Protein AF-A0A7S1YJY2-F1 (afdb_monomer_lite)

pLDDT: mean 88.63, std 8.86, range [55.94, 96.62]

Secondary structure (DSSP, 8-state):
-EEEEEEE-HHHHTSHHHHHHHHHHHTSTTEEEEEEEHHHHHHH-PPP-SEEEE---TT--THHHHHHHHH-TTPEE-S-HHHHSGGGTBHHHHHHHHTTTS---------EEEE-SSEEEETTS-EEESSEEE--SBTT----EEEPPPPPPPP-

Radius of gyration: 22.13 Å; chains: 1; bounding box: 52×29×72 Å

Organism: NCBI:txid1486929

InterPro domains:
  IPR037446 Histidine acid phosphatase, VIP1 family [PTHR12750] (2-149)

Structure (mmCIF, N/CA/C/O backbone):
data_AF-A0A7S1YJY2-F1
#
_entry.id   AF-A0A7S1YJY2-F1
#
loop_
_atom_site.group_PDB
_atom_site.id
_atom_site.type_symbol
_atom_site.label_atom_id
_atom_site.label_alt_id
_atom_site.label_comp_id
_atom_site.label_asym_id
_atom_site.label_entity_id
_atom_site.label_seq_id
_atom_site.pdbx_PDB_ins_code
_atom_site.Cartn_x
_atom_site.Cartn_y
_atom_site.Cartn_z
_atom_site.occupancy
_atom_site.B_iso_or_equiv
_atom_site.auth_seq_id
_atom_site.auth_comp_id
_atom_site.auth_asym_id
_atom_site.auth_atom_id
_atom_site.pdbx_PDB_model_num
ATOM 1 N N . PRO A 1 1 ? 21.472 -8.087 -21.439 1.00 83.62 1 PRO A N 1
ATOM 2 C CA . PRO A 1 1 ? 21.254 -7.778 -20.006 1.00 83.62 1 PRO A CA 1
ATOM 3 C C . PRO A 1 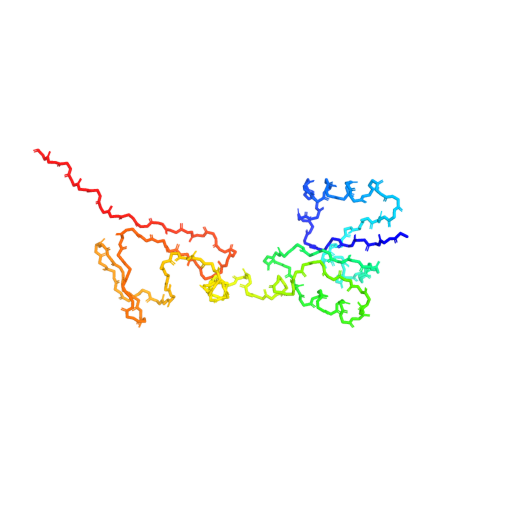1 ? 19.746 -7.709 -19.765 1.00 83.62 1 PRO A C 1
ATOM 5 O O . PRO A 1 1 ? 19.069 -7.106 -20.590 1.00 83.62 1 PRO A O 1
ATOM 8 N N . PHE A 1 2 ? 19.241 -8.337 -18.704 1.00 92.88 2 PHE A N 1
ATOM 9 C CA . PHE A 1 2 ? 17.848 -8.213 -18.285 1.00 92.88 2 PHE A CA 1
ATOM 10 C C . PHE A 1 2 ? 17.591 -6.800 -17.773 1.00 92.88 2 PHE A C 1
ATOM 12 O O . PHE A 1 2 ? 18.344 -6.281 -16.947 1.00 92.88 2 PHE A O 1
ATOM 19 N N . ILE A 1 3 ? 16.533 -6.173 -18.261 1.00 95.25 3 ILE A N 1
ATOM 20 C CA . ILE A 1 3 ? 16.135 -4.829 -17.874 1.00 95.25 3 ILE A CA 1
ATOM 21 C C . ILE A 1 3 ? 15.094 -4.942 -16.763 1.00 95.25 3 ILE A C 1
ATOM 23 O O . ILE A 1 3 ? 13.999 -5.465 -16.969 1.00 95.25 3 ILE A O 1
ATOM 27 N N . VAL A 1 4 ? 15.437 -4.432 -15.582 1.00 95.50 4 VAL A N 1
ATOM 28 C CA . VAL A 1 4 ? 14.542 -4.373 -14.423 1.00 95.50 4 VAL A CA 1
ATOM 29 C C . VAL A 1 4 ? 14.000 -2.953 -14.303 1.00 95.50 4 VAL A C 1
ATOM 31 O O . VAL A 1 4 ? 14.734 -2.023 -13.967 1.00 95.50 4 VAL A O 1
ATOM 34 N N . GLY A 1 5 ? 12.712 -2.779 -14.579 1.00 94.75 5 GLY A N 1
ATOM 35 C CA . GLY A 1 5 ? 11.996 -1.525 -14.384 1.00 94.75 5 GLY A CA 1
ATOM 36 C C . GLY A 1 5 ? 11.457 -1.399 -12.967 1.00 94.75 5 GLY A C 1
ATOM 37 O O . GLY A 1 5 ? 10.717 -2.262 -12.508 1.00 94.75 5 GLY A O 1
ATOM 38 N N . ILE A 1 6 ? 11.776 -0.300 -12.287 1.00 94.62 6 ILE A N 1
ATOM 39 C CA . ILE A 1 6 ? 11.138 0.079 -11.024 1.00 94.62 6 ILE A CA 1
ATOM 40 C C . ILE A 1 6 ? 10.125 1.179 -11.319 1.00 94.62 6 ILE A C 1
ATOM 42 O O . ILE A 1 6 ? 10.506 2.306 -11.635 1.00 94.62 6 ILE A O 1
ATOM 46 N N . PHE A 1 7 ? 8.841 0.854 -11.217 1.00 93.25 7 PHE A N 1
ATOM 47 C CA . PHE A 1 7 ? 7.729 1.748 -11.506 1.00 93.25 7 PHE A CA 1
ATOM 48 C C . PHE A 1 7 ? 7.132 2.364 -10.245 1.00 93.25 7 PHE A C 1
ATOM 50 O O . PHE A 1 7 ? 6.840 1.675 -9.265 1.00 93.25 7 PHE A O 1
ATOM 57 N N . GLY A 1 8 ? 6.891 3.672 -10.278 1.00 92.56 8 GLY A N 1
ATOM 58 C CA . GLY A 1 8 ? 6.209 4.362 -9.192 1.00 92.56 8 GLY A CA 1
ATOM 59 C C . GLY A 1 8 ? 6.207 5.876 -9.337 1.00 92.56 8 GLY A C 1
ATOM 60 O O . GLY A 1 8 ? 6.581 6.444 -10.362 1.00 92.56 8 GLY A O 1
ATOM 61 N N . VAL A 1 9 ? 5.776 6.550 -8.273 1.00 92.25 9 VAL A N 1
ATOM 62 C CA . VAL A 1 9 ? 5.826 8.015 -8.194 1.00 92.25 9 VAL A CA 1
ATOM 63 C C . VAL A 1 9 ? 7.257 8.495 -7.952 1.00 92.25 9 VAL A C 1
ATOM 65 O O . VAL A 1 9 ? 8.009 7.847 -7.219 1.00 92.25 9 VAL A O 1
ATOM 68 N N . LYS A 1 10 ? 7.605 9.669 -8.492 1.00 92.94 10 LYS A N 1
ATOM 69 C CA . LYS A 1 10 ? 8.943 10.278 -8.407 1.00 92.94 10 LYS A CA 1
ATO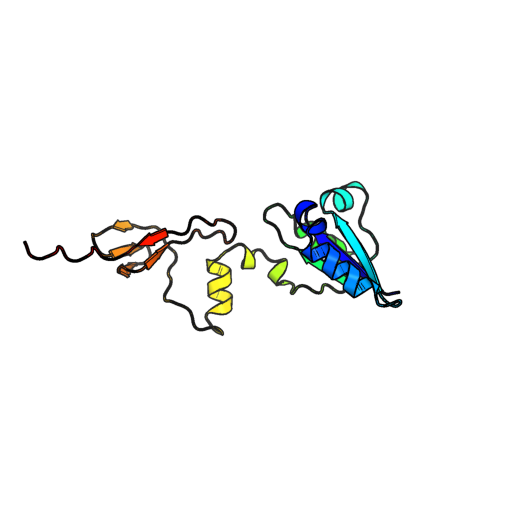M 70 C C . LYS A 1 10 ? 9.576 10.193 -7.017 1.00 92.94 10 LYS A C 1
ATOM 72 O O . LYS A 1 10 ? 10.654 9.633 -6.853 1.00 92.94 10 LYS A O 1
ATOM 77 N N . LYS A 1 11 ? 8.832 10.624 -5.991 1.00 91.56 11 LYS A N 1
ATOM 78 C CA . LYS A 1 11 ? 9.267 10.604 -4.583 1.00 91.56 11 LYS A CA 1
ATOM 79 C C . LYS A 1 11 ? 9.750 9.226 -4.111 1.00 91.56 11 LYS A C 1
ATOM 81 O O . LYS A 1 11 ? 10.668 9.150 -3.303 1.00 91.56 11 LYS A O 1
ATOM 86 N N . LYS A 1 12 ? 9.120 8.137 -4.569 1.00 89.44 12 LYS A N 1
ATOM 87 C CA . LYS A 1 12 ? 9.550 6.777 -4.214 1.00 89.44 12 LYS A CA 1
ATOM 88 C C . LYS A 1 12 ? 10.787 6.369 -5.004 1.00 89.44 12 LYS A C 1
ATOM 90 O O . LYS A 1 12 ? 11.703 5.824 -4.404 1.00 89.44 12 LYS A O 1
ATOM 95 N N . LEU A 1 13 ? 10.837 6.680 -6.298 1.00 92.25 13 LEU A N 1
ATOM 96 C CA . LEU A 1 13 ? 11.951 6.320 -7.183 1.00 92.25 13 LEU A CA 1
ATOM 97 C C . LEU A 1 13 ? 13.271 7.029 -6.845 1.00 92.25 13 LEU A C 1
ATOM 99 O O . LEU A 1 13 ? 14.347 6.488 -7.101 1.00 92.25 13 LEU A O 1
ATOM 103 N N . GLU A 1 14 ? 13.184 8.222 -6.260 1.00 93.19 14 GLU A N 1
ATOM 104 C CA . GLU A 1 14 ? 14.327 9.023 -5.801 1.00 93.19 14 GLU A CA 1
ATOM 105 C C . GLU A 1 14 ? 14.726 8.724 -4.345 1.00 93.19 14 GLU A C 1
ATOM 107 O O . GLU A 1 14 ? 15.642 9.343 -3.808 1.00 93.19 14 GLU A O 1
ATOM 112 N N . SER A 1 15 ? 14.056 7.776 -3.681 1.00 94.38 15 SER A N 1
ATOM 113 C CA . SER A 1 15 ? 14.397 7.401 -2.307 1.00 94.38 15 SER A CA 1
ATOM 114 C C . SER A 1 15 ? 15.759 6.707 -2.221 1.00 94.38 15 SER A C 1
ATOM 116 O O . SER A 1 15 ? 16.144 5.946 -3.112 1.00 94.38 15 SER A O 1
ATOM 118 N N . THR A 1 16 ? 16.449 6.884 -1.089 1.00 93.88 16 THR A N 1
ATOM 119 C CA . THR A 1 16 ? 17.722 6.206 -0.788 1.00 93.88 16 THR A CA 1
ATOM 120 C C . THR A 1 16 ? 17.614 4.692 -0.944 1.00 93.88 16 THR A C 1
ATOM 122 O O . THR A 1 16 ? 18.506 4.066 -1.503 1.00 93.88 16 THR A O 1
ATOM 125 N N . THR A 1 17 ? 16.492 4.105 -0.518 1.00 90.44 17 THR A N 1
ATOM 126 C CA . THR A 1 17 ? 16.224 2.670 -0.662 1.00 90.44 17 THR A CA 1
ATOM 127 C C . THR A 1 17 ? 16.206 2.232 -2.124 1.00 90.44 17 THR A C 1
ATOM 129 O O . THR A 1 17 ? 16.750 1.183 -2.449 1.00 90.44 17 THR A O 1
ATOM 132 N N . THR A 1 18 ? 15.610 3.029 -3.014 1.00 91.88 18 THR A N 1
ATOM 133 C CA . THR A 1 18 ? 15.549 2.683 -4.443 1.00 91.88 18 THR A CA 1
ATOM 134 C C . THR A 1 18 ? 16.913 2.807 -5.096 1.00 91.88 18 THR A C 1
ATOM 136 O O . THR A 1 18 ? 17.282 1.953 -5.894 1.00 91.88 18 THR A O 1
ATOM 139 N N . SER A 1 19 ? 17.674 3.846 -4.747 1.00 91.50 19 SER A N 1
ATOM 140 C CA . SER A 1 19 ? 19.043 4.007 -5.238 1.00 91.50 19 SER A CA 1
ATOM 141 C C . SER A 1 19 ? 19.932 2.850 -4.786 1.00 91.50 19 SER A C 1
ATOM 143 O O . SER A 1 19 ? 20.508 2.193 -5.639 1.00 91.50 19 SER A O 1
ATOM 145 N N . ALA A 1 20 ? 19.923 2.504 -3.495 1.00 93.50 20 ALA A N 1
ATOM 146 C CA . ALA A 1 20 ? 20.690 1.370 -2.979 1.00 93.50 20 ALA A CA 1
ATOM 147 C C . ALA A 1 20 ? 20.283 0.034 -3.627 1.00 93.50 20 ALA A C 1
ATOM 149 O O . ALA A 1 20 ? 21.138 -0.786 -3.947 1.00 93.50 20 ALA A O 1
ATOM 150 N N . LEU A 1 21 ? 18.983 -0.185 -3.861 1.00 91.62 21 LEU A N 1
ATOM 151 C CA . LEU A 1 21 ? 18.506 -1.370 -4.577 1.00 91.62 21 LEU A CA 1
ATOM 152 C C . LEU A 1 21 ? 19.044 -1.415 -6.012 1.00 91.62 21 LEU A C 1
ATOM 154 O O . LEU A 1 21 ? 19.479 -2.468 -6.468 1.00 91.62 21 LEU A O 1
ATOM 158 N N . LEU A 1 22 ? 18.993 -0.292 -6.729 1.00 90.81 22 LEU A N 1
ATOM 159 C CA . LEU A 1 22 ? 19.507 -0.208 -8.093 1.00 90.81 22 LEU A CA 1
ATOM 160 C C . LEU A 1 22 ? 21.019 -0.412 -8.139 1.00 90.81 22 LEU A C 1
ATOM 162 O O . LEU A 1 22 ? 21.472 -1.108 -9.040 1.00 90.81 22 LEU A O 1
ATOM 166 N N . ASP A 1 23 ? 21.764 0.137 -7.180 1.00 90.94 23 ASP A N 1
ATOM 167 C CA . ASP A 1 23 ? 23.213 -0.044 -7.079 1.00 90.94 23 ASP A CA 1
ATOM 168 C C . ASP A 1 23 ? 23.549 -1.536 -6.959 1.00 90.94 23 ASP A C 1
ATOM 170 O O . ASP A 1 23 ? 24.272 -2.061 -7.801 1.00 90.94 23 ASP A O 1
ATOM 174 N N . VAL A 1 24 ? 22.908 -2.250 -6.024 1.00 91.69 24 VAL A N 1
ATOM 175 C CA . VAL A 1 24 ? 23.085 -3.704 -5.839 1.00 91.69 24 VAL A CA 1
ATOM 176 C C . VAL A 1 24 ? 22.667 -4.498 -7.081 1.00 91.69 24 VAL A C 1
ATOM 178 O O . VAL A 1 24 ? 23.358 -5.427 -7.490 1.00 91.69 24 VAL A O 1
ATOM 181 N N . LEU A 1 25 ? 21.543 -4.151 -7.717 1.00 87.75 25 LEU A N 1
ATOM 182 C CA . LEU A 1 25 ? 21.109 -4.827 -8.944 1.00 87.75 25 LEU A CA 1
ATOM 183 C C . LEU A 1 25 ? 22.096 -4.607 -10.100 1.00 87.75 25 LEU A C 1
ATOM 185 O O . LEU A 1 25 ? 22.316 -5.522 -10.891 1.00 87.75 25 LEU A O 1
ATOM 189 N N . CYS A 1 26 ? 22.683 -3.412 -10.198 1.00 86.94 26 CYS A N 1
ATOM 190 C CA . CYS A 1 26 ? 23.596 -3.032 -11.275 1.00 86.94 26 CYS A CA 1
ATOM 191 C C . CYS A 1 26 ? 25.054 -3.450 -11.029 1.00 86.94 26 CYS A C 1
ATOM 193 O O . CYS A 1 26 ? 25.862 -3.330 -11.948 1.00 86.94 26 CYS A O 1
ATOM 195 N N . GLU A 1 27 ? 25.405 -3.978 -9.849 1.00 91.06 27 GLU A N 1
ATOM 196 C CA . GLU A 1 27 ? 26.699 -4.651 -9.633 1.00 91.06 27 GLU A CA 1
ATOM 197 C C . GLU A 1 27 ? 26.874 -5.845 -10.585 1.00 91.06 27 GLU A C 1
ATOM 199 O O . GLU A 1 27 ? 27.986 -6.171 -11.004 1.00 91.06 27 GLU A O 1
ATOM 204 N N . SER A 1 28 ? 25.767 -6.490 -10.962 1.00 87.31 28 SER A N 1
ATOM 205 C CA . SER A 1 28 ? 25.777 -7.572 -11.936 1.00 87.31 28 SER A CA 1
ATOM 206 C C . SER A 1 28 ? 25.732 -7.043 -13.368 1.00 87.31 28 SER A C 1
ATOM 208 O O . SER A 1 28 ? 24.807 -6.337 -13.757 1.00 87.31 28 SER A O 1
ATOM 210 N N . SER A 1 29 ? 26.661 -7.488 -14.217 1.00 89.00 29 SER A N 1
ATOM 211 C CA . SER A 1 29 ? 26.682 -7.128 -15.645 1.00 89.00 29 SER A CA 1
ATOM 212 C C . SER A 1 29 ? 25.503 -7.693 -16.450 1.00 89.00 29 SER A C 1
ATOM 214 O O . SER A 1 29 ? 25.260 -7.273 -17.585 1.00 89.00 29 SER A O 1
ATOM 216 N N . ILE A 1 30 ? 24.756 -8.645 -15.882 1.00 91.81 30 ILE A N 1
ATOM 217 C CA . ILE A 1 30 ? 23.606 -9.267 -16.545 1.00 91.81 30 ILE A CA 1
ATOM 218 C C . ILE A 1 30 ? 22.307 -8.496 -16.308 1.00 91.81 30 ILE A C 1
ATOM 220 O O . ILE A 1 30 ? 21.345 -8.771 -17.018 1.00 91.81 30 ILE A O 1
ATOM 224 N N . VAL A 1 31 ? 22.265 -7.547 -15.364 1.00 93.25 31 VAL A N 1
ATOM 225 C CA . VAL A 1 31 ? 21.066 -6.775 -15.010 1.00 93.25 31 VAL A CA 1
ATOM 226 C C . VAL A 1 31 ? 21.304 -5.289 -15.253 1.00 93.25 31 VAL A C 1
ATOM 228 O O . VAL A 1 31 ? 22.359 -4.744 -14.953 1.00 93.25 31 VAL A O 1
ATOM 231 N N . ARG A 1 32 ? 20.293 -4.609 -15.789 1.00 93.38 32 ARG A N 1
ATOM 232 C CA . ARG A 1 32 ? 20.249 -3.153 -15.888 1.00 93.38 32 ARG A CA 1
ATOM 233 C C . ARG A 1 32 ? 18.984 -2.646 -15.214 1.00 93.38 32 ARG A C 1
ATOM 235 O O . ARG A 1 32 ? 17.882 -2.944 -15.668 1.00 93.38 32 ARG A O 1
ATOM 242 N N . GLY A 1 33 ? 19.137 -1.851 -14.164 1.00 92.81 33 GLY A N 1
ATOM 243 C CA . GLY A 1 33 ? 18.015 -1.187 -13.510 1.00 92.81 33 GLY A CA 1
ATOM 244 C C . GLY A 1 33 ? 17.600 0.099 -14.231 1.00 92.81 33 GLY A C 1
ATOM 245 O O . GLY A 1 33 ? 18.451 0.902 -14.618 1.00 92.81 33 GLY A O 1
ATOM 246 N N . VAL A 1 34 ? 16.295 0.323 -14.393 1.00 94.00 34 VAL A N 1
ATOM 247 C CA . VAL A 1 34 ? 15.731 1.579 -14.911 1.00 94.00 34 VAL A CA 1
ATOM 248 C C . VAL A 1 34 ? 14.608 2.078 -14.006 1.00 94.00 34 VAL A C 1
ATOM 250 O O . VAL A 1 34 ? 13.761 1.312 -13.549 1.00 94.00 34 VAL A O 1
ATOM 253 N N . ARG A 1 35 ? 14.593 3.385 -13.735 1.00 95.12 35 ARG A N 1
ATOM 254 C CA . ARG A 1 35 ? 13.490 4.044 -13.023 1.00 95.12 35 ARG A CA 1
ATOM 255 C C . ARG A 1 35 ? 12.398 4.388 -14.033 1.00 95.12 35 ARG A C 1
ATOM 257 O O . ARG A 1 35 ? 12.687 5.015 -15.047 1.00 95.12 35 ARG A O 1
ATOM 264 N N . VAL A 1 36 ? 11.161 4.005 -13.745 1.00 94.69 36 VAL A N 1
ATOM 265 C CA . VAL A 1 36 ? 9.993 4.258 -14.593 1.00 94.69 36 VAL A CA 1
ATOM 266 C C . VAL A 1 36 ? 9.022 5.145 -13.819 1.00 94.69 36 VAL A C 1
ATOM 268 O O . VAL A 1 36 ? 8.199 4.673 -13.036 1.00 94.69 36 VAL A O 1
ATOM 271 N N . GLU A 1 37 ? 9.155 6.459 -13.986 1.00 94.50 37 GLU A N 1
ATOM 272 C CA . GLU A 1 37 ? 8.252 7.411 -13.339 1.00 94.50 37 GLU A CA 1
ATOM 273 C C . GLU A 1 37 ? 6.865 7.356 -13.983 1.00 94.50 37 GLU A C 1
ATOM 275 O O . GLU A 1 37 ? 6.734 7.448 -15.201 1.00 94.50 37 GLU A O 1
ATOM 280 N N . ALA A 1 38 ? 5.823 7.251 -13.157 1.00 92.00 38 ALA A N 1
ATOM 281 C CA . ALA A 1 38 ? 4.445 7.127 -13.627 1.00 92.00 38 ALA A CA 1
ATOM 282 C C . ALA A 1 38 ? 3.990 8.270 -14.548 1.00 92.00 38 ALA A C 1
ATOM 284 O O . ALA A 1 38 ? 3.351 8.025 -15.568 1.00 92.00 38 ALA A O 1
ATOM 285 N N . SER A 1 39 ? 4.350 9.510 -14.208 1.00 90.94 39 SER A N 1
ATOM 286 C CA . SER A 1 39 ? 4.020 10.703 -14.997 1.00 90.94 39 SER A CA 1
ATOM 287 C C . SER A 1 39 ? 4.684 10.665 -16.382 1.00 90.94 39 SER A C 1
ATOM 289 O O . SER A 1 39 ? 4.030 10.918 -17.392 1.00 90.94 39 SER A O 1
ATOM 291 N N . ALA A 1 40 ? 5.964 10.288 -16.437 1.00 91.31 40 ALA A N 1
ATOM 292 C CA . ALA A 1 40 ? 6.744 10.204 -17.663 1.00 91.31 40 ALA A CA 1
ATOM 293 C C . ALA A 1 40 ? 6.260 9.054 -18.550 1.00 91.31 40 ALA A C 1
ATOM 295 O O . ALA A 1 40 ? 6.065 9.256 -19.743 1.00 91.31 40 ALA A O 1
ATOM 296 N N . ALA A 1 41 ? 5.986 7.882 -17.972 1.00 90.62 41 ALA A N 1
ATOM 297 C CA . ALA A 1 41 ? 5.493 6.723 -18.712 1.00 90.62 41 ALA A CA 1
ATOM 298 C C . ALA A 1 41 ? 4.135 6.987 -19.386 1.00 90.62 41 ALA A C 1
ATOM 300 O O . ALA A 1 41 ? 3.909 6.553 -20.514 1.00 90.62 41 ALA A O 1
ATOM 301 N N . ALA A 1 42 ? 3.252 7.742 -18.724 1.00 87.06 42 ALA A N 1
ATOM 302 C CA . ALA A 1 42 ? 1.964 8.137 -19.288 1.00 87.06 42 ALA A CA 1
ATOM 303 C C . ALA A 1 42 ? 2.094 9.146 -20.448 1.00 87.06 42 ALA A C 1
ATOM 305 O O . ALA A 1 42 ? 1.281 9.123 -21.366 1.00 87.06 42 ALA A O 1
ATOM 306 N N . GLN A 1 43 ? 3.098 10.030 -20.420 1.00 88.06 43 GLN A N 1
ATOM 307 C CA . GLN A 1 43 ? 3.269 11.096 -21.419 1.00 88.06 43 GLN A CA 1
ATOM 308 C C . GLN A 1 43 ? 4.167 10.702 -22.596 1.00 88.06 43 GLN A C 1
ATOM 310 O O . GLN A 1 43 ? 3.907 11.084 -23.733 1.00 88.06 43 GLN A O 1
ATOM 315 N N . GLN A 1 44 ? 5.252 9.985 -22.315 1.00 89.31 44 GLN A N 1
ATOM 316 C CA . GLN A 1 44 ? 6.342 9.702 -23.254 1.00 89.31 44 GLN A CA 1
ATOM 317 C C . GLN A 1 44 ? 6.351 8.236 -23.704 1.00 89.31 44 GLN A C 1
ATOM 319 O O . GLN A 1 44 ? 7.146 7.854 -24.560 1.00 89.31 44 GLN A O 1
ATOM 324 N N . GLY A 1 45 ? 5.456 7.422 -23.142 1.00 88.69 45 GLY A N 1
ATOM 325 C CA . GLY A 1 45 ? 5.423 5.985 -23.346 1.00 88.69 45 GLY A CA 1
ATOM 326 C C . GLY A 1 45 ? 6.308 5.236 -22.355 1.00 88.69 45 GLY A C 1
ATOM 327 O O . GLY A 1 45 ? 7.181 5.788 -21.682 1.00 88.69 45 GLY A O 1
ATOM 328 N N . TRP A 1 46 ? 6.051 3.938 -22.248 1.00 93.44 46 TRP A N 1
ATOM 329 C CA . TRP A 1 46 ? 6.769 3.073 -21.325 1.00 93.44 46 TRP A CA 1
ATOM 330 C C . TRP A 1 46 ? 8.046 2.504 -21.949 1.00 93.44 46 TRP A C 1
ATOM 332 O O . TRP A 1 46 ? 8.002 2.080 -23.109 1.00 93.44 46 TRP A O 1
ATOM 342 N N . PRO A 1 47 ? 9.145 2.391 -21.179 1.00 92.88 47 PRO A N 1
ATOM 343 C CA . PRO A 1 47 ? 10.324 1.661 -21.624 1.00 92.88 47 PRO A CA 1
ATOM 344 C C . PRO A 1 47 ? 10.026 0.163 -21.746 1.00 92.88 47 PRO A C 1
ATOM 346 O O . PRO A 1 47 ? 9.168 -0.377 -21.042 1.00 92.88 47 PRO A O 1
ATOM 349 N N . ASP A 1 48 ? 10.773 -0.523 -22.605 1.00 92.56 48 ASP A N 1
ATOM 350 C CA . ASP A 1 48 ? 10.759 -1.983 -22.658 1.00 92.56 48 ASP A CA 1
ATOM 351 C C . ASP A 1 48 ? 11.606 -2.543 -21.514 1.00 92.56 48 ASP A C 1
ATOM 353 O O . ASP A 1 48 ? 12.805 -2.266 -21.422 1.00 92.56 48 ASP A O 1
ATOM 357 N N . VAL A 1 49 ? 10.962 -3.295 -20.616 1.00 95.25 49 VAL A N 1
ATOM 358 C CA . VAL A 1 49 ? 11.619 -3.965 -19.491 1.00 95.25 49 VAL A CA 1
ATOM 359 C C . VAL A 1 49 ? 11.236 -5.441 -19.454 1.00 95.25 49 VAL A C 1
ATOM 361 O O . VAL A 1 49 ? 10.095 -5.804 -19.741 1.00 95.25 49 VAL A O 1
ATOM 364 N N . ASP A 1 50 ? 12.183 -6.291 -19.070 1.00 95.25 50 ASP A N 1
ATOM 365 C CA . ASP A 1 50 ? 11.968 -7.735 -18.935 1.00 95.25 50 ASP A CA 1
ATOM 366 C C . ASP A 1 50 ? 11.268 -8.069 -17.614 1.00 95.25 50 ASP A C 1
ATOM 368 O O . ASP A 1 50 ? 10.480 -9.010 -17.523 1.00 95.25 50 ASP A O 1
ATOM 372 N N . ILE A 1 51 ? 11.558 -7.286 -16.573 1.00 94.31 51 ILE A N 1
ATOM 373 C CA . ILE A 1 51 ? 11.056 -7.484 -15.216 1.00 94.31 51 ILE A CA 1
ATOM 374 C C . ILE A 1 51 ? 10.542 -6.146 -14.686 1.00 94.31 51 ILE A C 1
ATOM 376 O O . ILE A 1 51 ? 11.238 -5.136 -14.778 1.00 94.31 51 ILE A O 1
ATOM 380 N N . LEU A 1 52 ? 9.350 -6.137 -14.093 1.00 93.62 52 LEU A N 1
ATOM 381 C CA . LEU A 1 52 ? 8.722 -4.945 -13.532 1.00 93.62 52 LEU A CA 1
ATOM 382 C C . LEU A 1 52 ? 8.503 -5.093 -12.021 1.00 93.62 52 LEU A C 1
ATOM 384 O O . LEU A 1 52 ? 7.810 -5.998 -11.556 1.00 93.62 52 LEU A O 1
ATOM 388 N N . LEU A 1 53 ? 9.063 -4.163 -11.254 1.00 91.94 53 LEU A N 1
ATOM 389 C CA . LEU A 1 53 ? 8.811 -3.968 -9.830 1.00 91.94 53 LEU A CA 1
ATOM 390 C C . LEU A 1 53 ? 7.961 -2.709 -9.656 1.00 91.94 53 LEU A C 1
ATOM 392 O O . LEU A 1 53 ? 8.322 -1.643 -10.141 1.00 91.94 53 LEU A O 1
ATOM 396 N N . VAL A 1 54 ? 6.848 -2.804 -8.940 1.00 90.19 54 VAL A N 1
ATOM 397 C CA . VAL A 1 54 ? 5.909 -1.698 -8.731 1.00 90.19 54 VAL A CA 1
ATOM 398 C C . VAL A 1 54 ? 5.939 -1.253 -7.276 1.00 90.19 54 VAL A C 1
ATOM 400 O O . VAL A 1 54 ? 5.772 -2.052 -6.353 1.00 90.19 54 VAL A O 1
ATOM 403 N N . TYR A 1 55 ? 6.094 0.049 -7.055 1.00 87.50 55 TYR A N 1
ATOM 404 C CA . TYR A 1 55 ? 5.926 0.673 -5.750 1.00 87.50 55 TYR A CA 1
ATOM 405 C C . TYR A 1 55 ? 4.541 1.312 -5.634 1.00 87.50 55 TYR A C 1
ATOM 407 O O . TYR A 1 55 ? 4.384 2.489 -5.978 1.00 87.50 55 TYR A O 1
ATOM 415 N N . PRO A 1 56 ? 3.535 0.584 -5.108 1.00 79.69 56 PRO A N 1
ATOM 416 C CA . PRO A 1 56 ? 2.167 1.087 -5.026 1.00 79.69 56 PRO A CA 1
ATOM 417 C C . PRO A 1 56 ? 2.101 2.346 -4.162 1.00 79.69 56 PRO A C 1
ATOM 419 O O . PRO A 1 56 ? 2.785 2.455 -3.142 1.00 79.69 56 PRO A O 1
ATOM 422 N N . SER A 1 57 ? 1.282 3.314 -4.554 1.00 80.00 57 SER A N 1
ATOM 423 C CA . SER A 1 57 ? 1.061 4.574 -3.839 1.00 80.00 57 SER A CA 1
ATOM 424 C C . SER A 1 57 ? -0.390 5.003 -4.027 1.00 80.00 57 SER A C 1
ATOM 426 O O . SER A 1 57 ? -0.979 4.661 -5.044 1.00 80.00 57 SER A O 1
ATOM 428 N N . VAL A 1 58 ? -0.935 5.797 -3.099 1.00 78.69 58 VAL A N 1
ATOM 429 C CA . VAL A 1 58 ? -2.303 6.354 -3.187 1.00 78.69 58 VAL A CA 1
ATOM 430 C C . VAL A 1 58 ? -2.548 7.042 -4.527 1.00 78.69 58 VAL A C 1
ATOM 432 O O . VAL A 1 58 ? -3.597 6.896 -5.134 1.00 78.69 58 VAL A O 1
ATOM 435 N N . SER A 1 59 ? -1.562 7.817 -4.971 1.00 81.75 59 SER A N 1
ATOM 436 C CA . SER A 1 59 ? -1.631 8.631 -6.181 1.00 81.75 59 SER A CA 1
ATOM 437 C C . SER A 1 59 ? -1.181 7.892 -7.442 1.00 81.75 59 SER A C 1
ATOM 439 O O . SER A 1 59 ? -1.003 8.529 -8.477 1.00 81.75 59 SER A O 1
ATOM 441 N N . LEU A 1 60 ? -0.892 6.591 -7.348 1.00 84.81 60 LEU A N 1
ATOM 442 C CA . LEU A 1 60 ? -0.418 5.805 -8.478 1.00 84.81 60 LEU A CA 1
ATOM 443 C C . LEU A 1 60 ? -1.593 5.081 -9.122 1.00 84.81 60 LEU A C 1
ATOM 445 O O . LEU A 1 60 ? -2.213 4.226 -8.495 1.00 84.81 60 LEU A O 1
ATOM 449 N N . ASP A 1 61 ? -1.851 5.388 -10.386 1.00 84.31 61 ASP A N 1
ATOM 450 C CA . ASP A 1 61 ? -2.824 4.648 -11.174 1.00 84.31 61 ASP A CA 1
ATOM 451 C C . ASP A 1 61 ? -2.234 3.298 -11.613 1.00 84.31 61 ASP A C 1
ATOM 453 O O . ASP A 1 61 ? -1.346 3.219 -12.466 1.00 84.31 61 ASP A O 1
ATOM 457 N N . LEU A 1 62 ? -2.714 2.221 -10.989 1.00 83.56 62 LEU A N 1
ATOM 458 C CA . LEU A 1 62 ? -2.271 0.853 -11.264 1.00 83.56 62 LEU A CA 1
ATOM 459 C C . LEU A 1 62 ? -2.890 0.285 -12.554 1.00 83.56 62 LEU A C 1
ATOM 461 O O . LEU A 1 62 ? -2.424 -0.745 -13.052 1.00 83.56 62 LEU A O 1
ATOM 465 N N . SER A 1 63 ? -3.887 0.959 -13.143 1.00 83.38 63 SER A N 1
ATOM 466 C CA . SER A 1 63 ? -4.431 0.570 -14.449 1.00 83.38 63 SER A CA 1
ATOM 467 C C . SER A 1 63 ? -3.375 0.695 -15.553 1.00 83.38 63 SER A C 1
ATOM 469 O O . SER A 1 63 ? -3.281 -0.190 -16.404 1.00 83.38 63 SER A O 1
ATOM 471 N N . LEU A 1 64 ? -2.484 1.690 -15.450 1.00 85.31 64 LEU A N 1
ATOM 472 C CA . LEU A 1 64 ? -1.363 1.888 -16.373 1.00 85.31 64 LEU A CA 1
ATOM 473 C C . LEU A 1 64 ? -0.408 0.684 -16.387 1.00 85.31 64 LEU A C 1
ATOM 475 O O . LEU A 1 64 ? 0.083 0.287 -17.441 1.00 85.31 64 LEU A O 1
ATOM 479 N N . VAL A 1 65 ? -0.175 0.065 -15.224 1.00 88.31 65 VAL A N 1
ATOM 480 C CA . VAL A 1 65 ? 0.636 -1.161 -15.109 1.00 88.31 65 VAL A CA 1
ATOM 481 C C . VAL A 1 65 ? -0.065 -2.330 -15.796 1.00 88.31 65 VAL A C 1
ATOM 483 O O . VAL A 1 65 ? 0.562 -3.096 -16.523 1.00 88.31 65 VAL A O 1
ATOM 486 N N . THR A 1 66 ? -1.374 -2.464 -15.581 1.00 86.19 6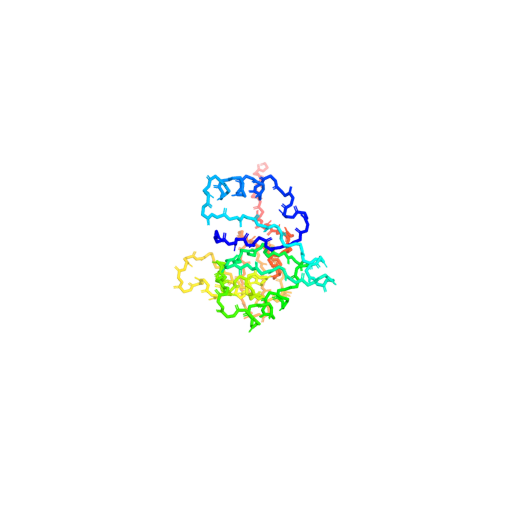6 THR A N 1
ATOM 487 C CA . THR A 1 66 ? -2.173 -3.547 -16.171 1.00 86.19 66 THR A CA 1
ATOM 488 C C . THR A 1 66 ? -2.180 -3.454 -17.696 1.00 86.19 66 THR A C 1
ATOM 490 O O . THR A 1 66 ? -1.989 -4.457 -18.385 1.00 86.19 66 THR A O 1
ATOM 493 N N . GLU A 1 67 ? -2.339 -2.247 -18.239 1.00 88.38 67 GLU A N 1
ATOM 494 C CA . GLU A 1 67 ? -2.277 -2.005 -19.679 1.00 88.38 67 GLU A CA 1
ATOM 495 C C . GLU A 1 67 ? -0.879 -2.270 -20.253 1.00 88.38 67 GLU A C 1
ATOM 497 O O . GLU A 1 67 ? -0.748 -2.931 -21.290 1.00 88.38 67 GLU A O 1
ATOM 502 N N . TYR A 1 68 ? 0.169 -1.829 -19.553 1.00 90.19 68 TYR A N 1
ATOM 503 C CA . TYR A 1 68 ? 1.551 -2.105 -19.932 1.00 90.19 68 TYR A CA 1
ATOM 504 C C . TYR A 1 68 ? 1.823 -3.612 -20.042 1.00 90.19 68 TYR A C 1
ATOM 506 O O . TYR A 1 68 ? 2.284 -4.076 -21.085 1.00 90.19 68 TYR A O 1
ATOM 514 N N . LEU A 1 69 ? 1.468 -4.391 -19.017 1.00 90.00 69 LEU A N 1
ATOM 515 C CA . LEU A 1 69 ? 1.678 -5.843 -18.999 1.00 90.00 69 LEU A CA 1
ATOM 516 C C . LEU A 1 69 ? 0.860 -6.565 -20.079 1.00 90.00 69 LEU A C 1
ATOM 518 O O . LEU A 1 69 ? 1.351 -7.507 -20.697 1.00 90.00 69 LEU A O 1
ATOM 522 N N . ARG A 1 70 ? -0.360 -6.094 -20.379 1.00 89.56 70 ARG A N 1
ATOM 523 C CA . ARG A 1 70 ? -1.199 -6.659 -21.453 1.00 89.56 70 ARG A CA 1
ATOM 524 C C . ARG A 1 70 ? -0.536 -6.548 -22.828 1.00 89.56 70 ARG A C 1
ATOM 526 O O . ARG A 1 70 ? -0.709 -7.429 -23.666 1.00 89.56 70 ARG A O 1
ATOM 533 N N . THR A 1 71 ? 0.189 -5.458 -23.073 1.00 90.50 71 THR A N 1
ATOM 534 C CA . THR A 1 71 ? 0.894 -5.222 -24.347 1.00 90.50 71 THR A CA 1
ATOM 535 C C . THR A 1 71 ? 2.276 -5.870 -24.404 1.00 90.50 71 THR A C 1
ATOM 537 O O . THR A 1 71 ? 2.862 -5.954 -25.481 1.00 90.50 71 THR A O 1
ATOM 540 N N . ARG A 1 72 ? 2.786 -6.366 -23.271 1.00 90.69 72 ARG A N 1
ATOM 541 C CA . ARG A 1 72 ? 4.122 -6.959 -23.132 1.00 90.69 72 ARG A CA 1
ATOM 542 C C . ARG A 1 72 ? 4.051 -8.275 -22.350 1.00 90.69 72 ARG A C 1
ATOM 544 O O . ARG A 1 72 ? 4.478 -8.328 -21.198 1.00 90.69 72 ARG A O 1
ATOM 551 N N . PRO A 1 73 ? 3.549 -9.357 -22.971 1.00 84.88 73 PRO A N 1
ATOM 552 C CA . PRO A 1 73 ? 3.286 -10.624 -22.285 1.00 84.88 73 PRO A CA 1
ATOM 553 C C . PRO A 1 73 ? 4.548 -11.327 -21.762 1.00 84.88 73 PRO A C 1
ATOM 555 O O . PRO A 1 73 ? 4.450 -12.223 -20.931 1.00 84.88 73 PRO A O 1
ATOM 558 N N . THR A 1 74 ? 5.732 -10.942 -22.244 1.00 90.12 74 THR A N 1
ATOM 559 C CA . THR A 1 74 ? 7.025 -11.469 -21.786 1.00 90.12 74 THR A CA 1
ATOM 560 C C . THR A 1 74 ? 7.567 -10.748 -20.551 1.00 90.12 74 THR A C 1
ATOM 562 O O . THR A 1 74 ? 8.518 -11.234 -19.943 1.00 90.12 74 THR A O 1
ATOM 565 N N . CYS A 1 75 ? 6.990 -9.602 -20.174 1.00 92.38 75 CYS A N 1
ATOM 566 C CA . CYS A 1 75 ? 7.409 -8.853 -18.997 1.00 92.38 75 CYS A CA 1
ATOM 567 C C . CYS A 1 75 ? 6.917 -9.550 -17.723 1.00 92.38 75 CYS A C 1
ATOM 569 O O . CYS A 1 75 ? 5.721 -9.791 -17.549 1.00 92.38 75 CYS A O 1
ATOM 571 N N . THR A 1 76 ? 7.835 -9.853 -16.808 1.00 92.12 76 THR A N 1
ATOM 572 C CA . THR A 1 76 ? 7.503 -10.493 -15.531 1.00 92.12 76 THR A CA 1
ATOM 573 C C . THR A 1 76 ? 7.256 -9.442 -14.455 1.00 92.12 76 THR A C 1
ATOM 575 O O . THR A 1 76 ? 8.161 -8.696 -14.085 1.00 92.12 76 THR A O 1
ATOM 578 N N . LEU A 1 77 ? 6.049 -9.410 -13.893 1.00 91.12 77 LEU A N 1
ATOM 579 C CA . LEU A 1 77 ? 5.756 -8.611 -12.705 1.00 91.12 77 LEU A CA 1
ATOM 580 C C . LEU A 1 77 ? 6.282 -9.325 -11.448 1.00 91.12 77 LEU A C 1
ATOM 582 O O . LEU A 1 77 ? 5.890 -10.453 -11.158 1.00 91.12 77 LEU A O 1
ATOM 586 N N . VAL A 1 78 ? 7.150 -8.658 -10.685 1.00 89.88 78 VAL A N 1
ATOM 587 C CA . VAL A 1 78 ? 7.704 -9.195 -9.426 1.00 89.88 78 VAL A CA 1
ATOM 588 C C . VAL A 1 78 ? 6.683 -9.125 -8.300 1.00 89.88 78 VAL A C 1
ATOM 590 O O . VAL A 1 78 ? 6.559 -10.042 -7.487 1.00 89.88 78 VAL A O 1
ATOM 593 N N . ASN A 1 79 ? 5.959 -8.011 -8.219 1.00 85.25 79 ASN A N 1
ATOM 594 C CA . ASN A 1 79 ? 4.890 -7.866 -7.250 1.00 85.25 79 ASN A CA 1
ATOM 595 C C . ASN A 1 79 ? 3.793 -8.887 -7.550 1.00 85.25 79 ASN A C 1
ATOM 597 O O . ASN A 1 79 ? 3.425 -9.113 -8.698 1.00 85.25 79 ASN A O 1
ATOM 601 N N . ARG A 1 80 ? 3.210 -9.468 -6.506 1.00 72.50 80 ARG A N 1
ATOM 602 C CA . ARG A 1 80 ? 1.991 -10.258 -6.669 1.00 72.50 80 ARG A CA 1
ATOM 603 C C . ARG A 1 80 ? 0.859 -9.390 -7.239 1.00 72.50 80 ARG A C 1
ATOM 605 O O . ARG A 1 80 ? 0.770 -8.211 -6.897 1.00 72.50 80 ARG A O 1
ATOM 612 N N . GLN A 1 81 ? -0.005 -9.960 -8.081 1.00 64.06 81 GLN A N 1
ATOM 613 C CA . GLN A 1 81 ? -1.107 -9.245 -8.748 1.00 64.06 81 GLN A CA 1
ATOM 614 C C . GLN A 1 81 ? -2.040 -8.551 -7.740 1.00 64.06 81 GLN A C 1
ATOM 616 O O . GLN A 1 81 ? -2.590 -7.489 -8.010 1.00 64.06 81 GLN A O 1
ATOM 621 N N . GLU A 1 82 ? -2.165 -9.103 -6.537 1.00 60.88 82 GLU A N 1
ATOM 622 C CA . GLU A 1 82 ? -2.934 -8.555 -5.425 1.00 60.88 82 GLU A CA 1
ATOM 623 C C . GLU A 1 82 ? -2.377 -7.208 -4.937 1.00 60.88 82 GLU A C 1
ATOM 625 O O . GLU A 1 82 ? -3.133 -6.380 -4.438 1.00 60.88 82 GLU A O 1
ATOM 630 N N . VAL A 1 83 ? -1.084 -6.940 -5.150 1.00 58.03 83 VAL A N 1
ATOM 631 C CA . VAL A 1 83 ? -0.462 -5.627 -4.907 1.00 58.03 83 VAL A CA 1
ATOM 632 C C . VAL A 1 83 ? -0.942 -4.579 -5.913 1.00 58.03 83 VAL A C 1
ATOM 634 O O . VAL A 1 83 ? -0.962 -3.391 -5.597 1.00 58.03 83 VAL A O 1
ATOM 637 N N . LEU A 1 84 ? -1.348 -5.017 -7.109 1.00 60.28 84 LEU A N 1
ATOM 638 C CA . LEU A 1 84 ? -2.011 -4.180 -8.110 1.00 60.28 84 LEU A CA 1
ATOM 639 C C . LEU A 1 84 ? -3.521 -4.058 -7.872 1.00 60.28 84 LEU A C 1
ATOM 641 O O . LEU A 1 84 ? -4.174 -3.214 -8.480 1.00 60.28 84 LEU A O 1
ATOM 645 N N . SER A 1 85 ? -4.078 -4.892 -6.992 1.00 60.94 85 SER A N 1
ATOM 646 C CA . SER A 1 85 ? -5.493 -4.865 -6.653 1.00 60.94 85 SER A CA 1
ATOM 647 C C . SER A 1 85 ? -5.757 -3.893 -5.502 1.00 60.94 85 SER A C 1
ATOM 649 O O . SER A 1 85 ? -4.960 -3.763 -4.569 1.00 60.94 85 SER A O 1
ATOM 651 N N . SER A 1 86 ? -6.925 -3.252 -5.515 1.00 64.88 86 SER A N 1
ATOM 652 C CA . SER A 1 86 ? -7.421 -2.415 -4.415 1.00 64.88 86 SER A CA 1
ATOM 653 C C . SER A 1 86 ? -7.470 -3.132 -3.057 1.00 64.88 86 SER A C 1
ATOM 655 O O . SER A 1 86 ? -7.651 -2.471 -2.039 1.00 64.88 86 SER A O 1
ATOM 657 N N . ALA A 1 87 ? -7.281 -4.458 -3.004 1.00 68.88 87 ALA A N 1
ATOM 658 C CA . ALA A 1 87 ? -7.339 -5.240 -1.773 1.00 68.88 87 ALA A CA 1
ATOM 659 C C . ALA A 1 87 ? -6.304 -4.806 -0.726 1.00 68.88 87 ALA A C 1
ATOM 661 O O . ALA A 1 87 ? -6.575 -4.904 0.465 1.00 68.88 87 ALA A O 1
ATOM 662 N N . LEU A 1 88 ? -5.136 -4.289 -1.133 1.00 77.00 88 LEU A N 1
ATOM 663 C CA . LEU A 1 88 ? -4.182 -3.709 -0.177 1.00 77.00 88 LEU A CA 1
ATOM 664 C C . LEU A 1 88 ? -4.568 -2.295 0.278 1.00 77.00 88 LEU A C 1
ATOM 666 O O . LEU A 1 88 ? -4.090 -1.834 1.317 1.00 77.00 88 LEU A O 1
ATOM 670 N N . ALA A 1 89 ? -5.401 -1.596 -0.492 1.00 82.00 89 ALA A N 1
ATOM 671 C CA . ALA A 1 89 ? -5.886 -0.258 -0.172 1.00 82.00 89 ALA A CA 1
ATOM 672 C C . ALA A 1 89 ? -7.037 -0.287 0.845 1.00 82.00 89 ALA A C 1
ATOM 674 O O . ALA A 1 89 ? -7.242 0.693 1.556 1.00 82.00 89 ALA A O 1
ATOM 675 N N . ASP A 1 90 ? -7.759 -1.402 0.947 1.00 88.31 90 ASP A N 1
ATOM 676 C CA . ASP A 1 90 ? -8.900 -1.568 1.842 1.00 88.31 90 ASP A CA 1
ATOM 677 C C . ASP A 1 90 ? -8.566 -2.543 2.986 1.00 88.31 90 ASP A C 1
ATOM 679 O O . ASP A 1 90 ? -8.270 -3.722 2.779 1.00 88.31 90 ASP A O 1
ATOM 683 N N . ARG A 1 91 ? -8.597 -2.050 4.231 1.00 91.88 91 ARG A N 1
ATOM 684 C CA . ARG A 1 91 ? -8.263 -2.846 5.423 1.00 91.88 91 ARG A CA 1
ATOM 685 C C . ARG A 1 91 ? -9.258 -3.970 5.686 1.00 91.88 91 ARG A C 1
ATOM 687 O O . ARG A 1 91 ? -8.863 -4.966 6.291 1.00 91.88 91 ARG A O 1
ATOM 694 N N . GLU A 1 92 ? -10.518 -3.826 5.288 1.00 92.38 92 GLU A N 1
ATOM 695 C CA . GLU A 1 92 ? -11.510 -4.889 5.412 1.00 92.38 92 GLU A CA 1
ATOM 696 C C . GLU A 1 92 ? -11.211 -6.007 4.416 1.00 92.38 92 GLU A C 1
ATOM 698 O O . GLU A 1 92 ? -11.115 -7.166 4.820 1.00 92.38 92 GLU A O 1
ATOM 703 N N . GLN A 1 93 ? -10.997 -5.669 3.141 1.00 89.88 93 GLN A N 1
ATOM 704 C CA . GLN A 1 93 ? -10.638 -6.651 2.114 1.00 89.88 93 GLN A CA 1
ATOM 705 C C . GLN A 1 93 ? -9.347 -7.387 2.485 1.00 89.88 93 GLN A C 1
ATOM 707 O O . GLN A 1 93 ? -9.312 -8.619 2.460 1.00 89.88 93 GLN A O 1
ATOM 712 N N . LEU A 1 94 ? -8.321 -6.650 2.923 1.00 88.75 94 LEU A N 1
ATOM 713 C CA . LEU A 1 94 ? -7.063 -7.221 3.397 1.00 88.75 94 LEU A CA 1
ATOM 714 C C . LEU A 1 94 ? -7.272 -8.182 4.574 1.00 88.75 94 LEU A C 1
ATOM 716 O O . LEU A 1 94 ? -6.721 -9.282 4.587 1.00 88.75 94 LEU A O 1
ATOM 720 N N . ARG A 1 95 ? -8.077 -7.790 5.569 1.00 91.38 95 ARG A N 1
ATOM 721 C CA . ARG A 1 95 ? -8.370 -8.649 6.724 1.00 91.38 95 ARG A CA 1
ATOM 722 C C . ARG A 1 95 ? -9.148 -9.892 6.327 1.00 91.38 95 ARG A C 1
ATOM 724 O O . ARG A 1 95 ? -8.800 -10.968 6.794 1.00 91.38 95 ARG A O 1
ATOM 731 N N . ARG A 1 96 ? -10.151 -9.776 5.454 1.00 91.38 96 ARG A N 1
ATOM 732 C CA . ARG A 1 96 ? -10.915 -10.924 4.941 1.00 91.38 96 ARG A CA 1
ATOM 733 C C . ARG A 1 96 ? -10.016 -11.914 4.197 1.00 91.38 96 ARG A C 1
ATOM 735 O O . ARG A 1 96 ? -10.166 -13.114 4.391 1.00 91.38 96 ARG A O 1
ATOM 742 N N . LEU A 1 97 ? -9.064 -11.419 3.401 1.00 88.75 97 LEU A N 1
ATOM 743 C CA . LEU A 1 97 ? -8.101 -12.252 2.674 1.00 88.75 97 LEU A CA 1
ATOM 744 C C . LEU A 1 97 ? -7.156 -13.016 3.615 1.00 88.75 97 LEU A C 1
ATOM 746 O O . LEU A 1 97 ? -6.833 -14.175 3.366 1.00 88.75 97 LEU A O 1
ATOM 750 N N . LEU A 1 98 ? -6.701 -12.366 4.686 1.00 90.00 98 LEU A N 1
ATOM 751 C CA . LEU A 1 98 ? -5.690 -12.920 5.587 1.00 90.00 98 LEU A CA 1
ATOM 752 C C . LEU A 1 98 ? -6.271 -13.702 6.776 1.00 90.00 98 LEU A C 1
ATOM 754 O O . LEU A 1 98 ? -5.585 -14.564 7.314 1.00 90.00 98 LEU A O 1
ATOM 758 N N . ALA A 1 99 ? -7.510 -13.436 7.196 1.00 91.81 99 ALA A N 1
ATOM 759 C CA . ALA A 1 99 ? -8.132 -14.081 8.358 1.00 91.81 99 ALA A CA 1
ATOM 760 C C . ALA A 1 99 ? -8.106 -15.627 8.335 1.00 91.81 99 ALA A C 1
ATOM 762 O O . ALA A 1 99 ? -7.936 -16.210 9.405 1.00 91.81 99 ALA A O 1
ATOM 763 N N . PRO A 1 100 ? -8.219 -16.315 7.1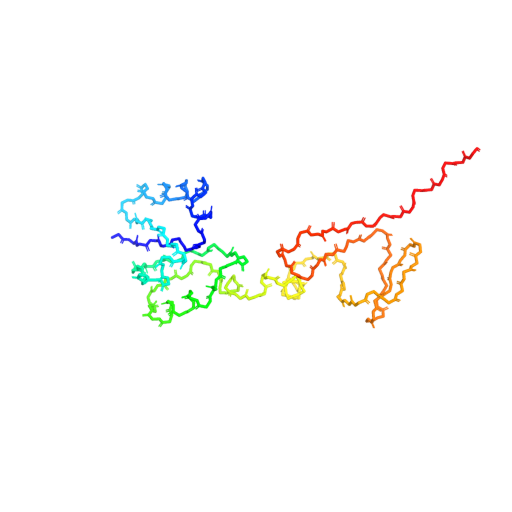77 1.00 93.69 100 PRO A N 1
ATOM 764 C CA . PRO A 1 100 ? -8.117 -17.775 7.131 1.00 93.69 100 PRO A CA 1
ATOM 765 C C . PRO A 1 100 ? -6.704 -18.325 7.379 1.00 93.69 100 PRO A C 1
ATOM 767 O O . PRO A 1 100 ? -6.561 -19.507 7.676 1.00 93.69 100 PRO A O 1
ATOM 770 N N . THR A 1 101 ? -5.657 -17.508 7.211 1.00 93.62 101 THR A N 1
ATOM 771 C CA . THR A 1 101 ? -4.253 -17.964 7.198 1.00 93.62 101 THR A CA 1
ATOM 772 C C . THR A 1 101 ? -3.388 -17.330 8.282 1.00 93.62 101 THR A C 1
ATOM 774 O O . THR A 1 101 ? -2.347 -17.883 8.634 1.00 93.62 101 THR A O 1
ATOM 777 N N . VAL A 1 102 ? -3.805 -16.189 8.831 1.00 94.44 102 VAL A N 1
ATOM 778 C CA . VAL A 1 102 ? -3.044 -15.414 9.811 1.00 94.44 102 VAL A CA 1
ATOM 779 C C . VAL A 1 102 ? -3.923 -15.135 11.033 1.00 94.44 102 VAL A C 1
ATOM 781 O O . VAL A 1 102 ? -4.973 -14.503 10.886 1.00 94.44 102 VAL A O 1
ATOM 784 N N . PRO A 1 103 ? -3.504 -15.540 12.251 1.00 95.19 103 PRO A N 1
ATOM 785 C CA . PRO A 1 103 ? -4.187 -15.157 13.481 1.00 95.19 103 PRO A CA 1
ATOM 786 C C . PRO A 1 103 ? -4.303 -13.635 13.600 1.00 95.19 103 PRO A C 1
ATOM 788 O O . PRO A 1 103 ? -3.312 -12.914 13.473 1.00 95.19 103 PRO A O 1
ATOM 791 N N . MET A 1 104 ? -5.514 -13.138 13.851 1.00 93.25 104 MET A N 1
ATOM 792 C CA . MET A 1 104 ? -5.811 -11.705 13.898 1.00 93.25 104 MET A CA 1
ATOM 793 C C . MET A 1 104 ? -6.554 -11.329 15.180 1.00 93.25 104 MET A C 1
ATOM 795 O O . MET A 1 104 ? -7.348 -12.129 15.679 1.00 93.25 104 MET A O 1
ATOM 799 N N . PRO A 1 105 ? -6.371 -10.097 15.696 1.00 93.75 105 PRO A N 1
ATOM 800 C CA . PRO A 1 105 ? -7.257 -9.555 16.720 1.00 93.75 105 PRO A CA 1
ATOM 801 C C . PRO A 1 105 ? -8.705 -9.564 16.230 1.00 93.75 105 PRO A C 1
ATOM 803 O O . PRO A 1 105 ? -8.946 -9.336 15.043 1.00 93.75 105 PRO A O 1
ATOM 806 N N . ARG A 1 106 ? -9.666 -9.752 17.142 1.00 93.69 106 ARG A N 1
ATOM 807 C CA . ARG A 1 106 ? -11.088 -9.581 16.821 1.00 93.69 106 ARG A CA 1
ATOM 808 C C . ARG A 1 106 ? -11.311 -8.199 16.199 1.00 93.69 106 ARG A C 1
ATOM 810 O O . ARG A 1 106 ? -10.808 -7.194 16.704 1.00 93.69 106 ARG A O 1
ATOM 817 N N . TRP A 1 107 ? -12.048 -8.162 15.097 1.00 94.62 107 TRP A N 1
ATOM 818 C CA . TRP A 1 107 ? -12.339 -6.952 14.343 1.00 94.62 107 TRP A CA 1
ATOM 819 C C . TRP A 1 107 ? -13.762 -7.014 13.802 1.00 94.62 107 TRP A C 1
ATOM 821 O O . TRP A 1 107 ? -14.288 -8.097 13.568 1.00 94.62 107 TRP A O 1
ATOM 831 N N . ALA A 1 108 ? -14.342 -5.843 13.577 1.00 94.94 108 ALA A N 1
ATOM 832 C CA . ALA A 1 108 ? -15.635 -5.678 12.939 1.00 94.94 108 ALA A CA 1
ATOM 833 C C . ALA A 1 108 ? -15.613 -4.403 12.091 1.00 94.94 108 ALA A C 1
ATOM 835 O O . ALA A 1 108 ? -14.813 -3.496 12.345 1.00 94.94 108 ALA A O 1
ATOM 836 N N . VAL A 1 109 ? -16.469 -4.355 11.074 1.00 95.06 109 VAL A N 1
ATOM 837 C CA . VAL A 1 109 ? -16.691 -3.178 10.230 1.00 95.06 109 VAL A CA 1
ATOM 838 C C . VAL A 1 109 ? -18.160 -2.811 10.336 1.00 95.06 109 VAL A C 1
ATOM 840 O O . VAL A 1 109 ? -19.023 -3.673 10.202 1.00 95.06 109 VAL A O 1
ATOM 843 N N . GLY A 1 110 ? -18.434 -1.543 10.606 1.00 93.19 110 GLY A N 1
ATOM 844 C CA . GLY A 1 110 ? -19.787 -1.041 10.779 1.00 93.19 110 GLY A CA 1
ATOM 845 C C . GLY A 1 110 ? -19.781 0.409 11.231 1.00 93.19 110 GLY A C 1
ATOM 846 O O . GLY A 1 110 ? -18.735 0.960 11.589 1.00 93.19 110 GLY A O 1
ATOM 847 N N . ARG A 1 111 ? -20.954 1.037 11.209 1.00 92.62 111 ARG A N 1
ATOM 848 C CA . ARG A 1 111 ? -21.142 2.376 11.772 1.00 92.62 111 ARG A CA 1
ATOM 849 C C . ARG A 1 111 ? -21.381 2.259 13.268 1.00 92.62 111 ARG A C 1
ATOM 851 O O . ARG A 1 111 ? -22.156 1.415 13.708 1.00 92.62 111 ARG A O 1
ATOM 858 N N . VAL A 1 112 ? -20.747 3.129 14.049 1.00 92.81 112 VAL A N 1
ATOM 859 C CA . VAL A 1 112 ? -21.012 3.219 15.489 1.00 92.81 112 VAL A CA 1
ATOM 860 C C . VAL A 1 112 ? -22.430 3.751 15.692 1.00 92.81 112 VAL A C 1
ATOM 862 O O . VAL A 1 112 ? -22.749 4.856 15.257 1.00 92.81 112 VAL A O 1
ATOM 865 N N . THR A 1 113 ? -23.279 2.960 16.343 1.00 93.25 113 THR A N 1
ATOM 866 C CA . THR A 1 113 ? -24.678 3.310 16.635 1.00 93.25 113 THR A CA 1
ATOM 867 C C . THR A 1 113 ? -24.871 3.743 18.077 1.00 93.25 113 THR A C 1
ATOM 869 O O . THR A 1 113 ? -25.730 4.570 18.370 1.00 93.25 113 THR A O 1
ATOM 872 N N . THR A 1 114 ? -24.085 3.197 19.004 1.00 90.25 114 THR A N 1
ATOM 873 C CA . THR A 1 114 ? -24.158 3.542 20.426 1.00 90.25 114 THR A CA 1
ATOM 874 C C . THR A 1 114 ? -22.764 3.584 21.029 1.00 90.25 114 THR A C 1
ATOM 876 O O . THR A 1 114 ? -21.941 2.695 20.801 1.00 90.25 114 THR A O 1
ATOM 879 N N . VAL A 1 115 ? -22.513 4.621 21.826 1.00 88.50 115 VAL A N 1
ATOM 880 C CA . VAL A 1 115 ? -21.274 4.807 22.583 1.00 88.50 115 VAL A CA 1
ATOM 881 C C . VAL A 1 115 ? -21.621 4.797 24.065 1.00 88.50 115 VAL A C 1
ATOM 883 O O . VAL A 1 115 ? -22.427 5.598 24.526 1.00 88.50 115 VAL A O 1
ATOM 886 N N . SER A 1 116 ? -21.005 3.885 24.809 1.00 87.50 116 SER A N 1
ATOM 887 C CA . SER A 1 116 ? -21.041 3.853 26.271 1.00 87.50 116 SER A CA 1
ATOM 888 C C . SER A 1 116 ? -19.668 4.220 26.841 1.00 87.50 116 SER A C 1
ATOM 890 O O . SER A 1 116 ? -18.697 4.394 26.098 1.00 87.50 116 SER A O 1
ATOM 892 N N . GLN A 1 117 ? -19.563 4.319 28.168 1.00 86.69 117 GLN A N 1
ATOM 893 C CA . GLN A 1 117 ? -18.297 4.633 28.833 1.00 86.69 117 GLN A CA 1
ATOM 894 C C . GLN A 1 117 ? -17.186 3.630 28.482 1.00 86.69 117 GLN A C 1
ATOM 896 O O . GLN A 1 117 ? -16.054 4.051 28.234 1.00 86.69 117 GLN A O 1
ATOM 901 N N . ASP A 1 118 ? -17.515 2.339 28.373 1.00 91.25 118 ASP A N 1
ATOM 902 C CA . ASP A 1 118 ? -16.533 1.257 28.215 1.00 91.25 118 ASP A CA 1
ATOM 903 C C . ASP A 1 118 ? -16.704 0.417 26.949 1.00 91.25 118 ASP A C 1
ATOM 905 O O . ASP A 1 118 ? -15.907 -0.488 26.705 1.00 91.25 118 ASP A O 1
ATOM 909 N N . ALA A 1 119 ? -17.702 0.699 26.116 1.00 93.31 119 ALA A N 1
ATOM 910 C CA . ALA A 1 119 ? -17.957 -0.072 24.905 1.00 93.31 119 ALA A CA 1
ATOM 911 C C . ALA A 1 119 ? -18.621 0.752 23.801 1.00 93.31 119 ALA A C 1
ATOM 913 O O . ALA A 1 119 ? -19.324 1.726 24.073 1.00 93.31 119 ALA A O 1
ATOM 914 N N . VAL A 1 120 ? -18.447 0.309 22.560 1.00 94.94 120 VAL A N 1
ATOM 915 C CA . VAL A 1 120 ? -19.208 0.783 21.399 1.00 94.94 120 VAL A CA 1
ATOM 916 C C . VAL A 1 120 ? -19.988 -0.371 20.787 1.00 94.94 120 VAL A C 1
ATOM 918 O O . VAL A 1 120 ? -19.518 -1.511 20.790 1.00 94.94 120 VAL A O 1
ATOM 921 N N . GLN A 1 121 ? -21.172 -0.071 20.265 1.00 96.06 121 GLN A N 1
ATOM 922 C CA . GLN A 1 121 ? -21.967 -1.002 19.474 1.00 96.06 121 GLN A CA 1
ATOM 923 C C . GLN A 1 121 ? -22.020 -0.530 18.022 1.00 96.06 121 GLN A C 1
ATOM 925 O O . GLN A 1 121 ? -22.149 0.667 17.751 1.00 96.06 121 GLN A O 1
ATOM 930 N N . LEU A 1 122 ? -21.880 -1.482 17.106 1.00 95.88 122 LEU A N 1
ATOM 931 C CA . LEU A 1 122 ? -21.978 -1.266 15.670 1.00 95.88 122 LEU A CA 1
ATOM 932 C C . LEU A 1 122 ? -23.398 -1.565 15.173 1.00 95.88 122 LEU A C 1
ATOM 934 O O . LEU A 1 122 ? -24.154 -2.303 15.804 1.00 95.88 122 LEU A O 1
ATOM 938 N N . ASP A 1 123 ? -23.746 -1.026 14.010 1.00 94.12 123 ASP A N 1
ATOM 939 C CA . ASP A 1 123 ? -24.980 -1.333 13.270 1.00 94.12 123 ASP A CA 1
ATOM 940 C C . ASP A 1 123 ? -25.130 -2.816 12.895 1.00 94.12 123 ASP A C 1
ATOM 942 O O . ASP A 1 123 ? -26.246 -3.302 12.725 1.00 94.12 123 ASP A O 1
ATOM 946 N N . THR A 1 124 ? -24.028 -3.560 12.848 1.00 93.06 124 THR A N 1
ATOM 947 C CA . THR A 1 124 ? -24.016 -5.022 12.697 1.00 93.06 124 THR A CA 1
ATOM 948 C C . THR A 1 124 ? -24.465 -5.778 13.953 1.00 93.06 124 THR A C 1
ATOM 950 O O . THR A 1 124 ? -24.608 -6.999 13.918 1.00 93.06 124 THR A O 1
ATOM 953 N N . GLY A 1 125 ? -24.663 -5.080 15.076 1.00 93.06 125 GLY A N 1
ATOM 954 C CA . GLY A 1 125 ? -24.957 -5.659 16.388 1.00 93.06 125 GLY A CA 1
ATOM 955 C C . GLY A 1 125 ? -23.711 -6.032 17.195 1.00 93.06 125 GLY A C 1
ATOM 956 O O . GLY A 1 125 ? -23.828 -6.317 18.388 1.00 93.06 125 GLY A O 1
ATOM 957 N N . GLU A 1 126 ? -22.516 -5.986 16.597 1.00 94.88 126 GLU A N 1
ATOM 958 C CA . GLU A 1 126 ? -21.268 -6.270 17.304 1.00 94.88 126 GLU A CA 1
ATOM 959 C C . GLU A 1 126 ? -20.943 -5.219 18.370 1.00 94.88 126 GLU A C 1
ATOM 961 O O . GLU A 1 126 ? -21.011 -4.014 18.132 1.00 94.88 126 GLU A O 1
ATOM 966 N N . THR A 1 127 ? -20.518 -5.687 19.545 1.00 95.06 127 THR A N 1
ATOM 967 C CA . THR A 1 127 ? -20.033 -4.836 20.637 1.00 95.06 127 THR A CA 1
ATOM 968 C C . THR A 1 127 ? -18.525 -4.981 20.812 1.00 95.06 127 THR A C 1
ATOM 970 O O . THR A 1 127 ? -18.009 -6.098 20.936 1.00 95.06 127 THR A O 1
ATOM 973 N N . MET A 1 128 ? -17.836 -3.841 20.872 1.00 95.06 128 MET A N 1
ATOM 974 C CA . MET A 1 128 ? -16.405 -3.712 21.142 1.00 95.06 128 MET A CA 1
ATOM 975 C C . MET A 1 128 ? -16.202 -3.028 22.495 1.00 95.06 128 MET A C 1
ATOM 977 O O . MET A 1 128 ? -16.519 -1.852 22.658 1.00 95.06 128 MET A O 1
ATOM 981 N N . THR A 1 129 ? -15.666 -3.755 23.473 1.00 94.31 129 THR A N 1
ATOM 982 C CA . THR A 1 129 ? -15.332 -3.219 24.802 1.00 94.31 129 THR A CA 1
ATOM 983 C C . THR A 1 129 ? -13.906 -2.686 24.829 1.00 94.31 129 THR A C 1
ATOM 985 O O . THR A 1 129 ? -13.008 -3.309 24.264 1.00 94.31 129 THR A O 1
ATOM 988 N N . LYS A 1 130 ? -13.662 -1.582 25.535 1.00 94.25 130 LYS A N 1
ATOM 989 C CA . LYS A 1 130 ? -12.320 -1.031 25.731 1.00 94.25 130 LYS A CA 1
ATOM 990 C C . LYS A 1 130 ? -11.427 -2.050 26.481 1.00 94.25 130 LYS A C 1
ATOM 992 O O . LYS A 1 130 ? -11.890 -2.692 27.430 1.00 94.25 130 LYS A O 1
ATOM 997 N N . PRO A 1 131 ? -10.142 -2.198 26.117 1.00 94.56 131 PRO A N 1
ATOM 998 C CA . PRO A 1 131 ? -9.470 -1.437 25.079 1.00 94.56 131 PRO A CA 1
ATOM 999 C C . PRO A 1 131 ? -9.775 -1.940 23.662 1.00 94.56 131 PRO A C 1
ATOM 1001 O O . PRO A 1 131 ? -9.795 -3.142 23.411 1.00 94.56 131 PRO A O 1
ATOM 1004 N N . PHE A 1 132 ? -9.965 -1.009 22.727 1.00 95.12 132 PHE A N 1
ATOM 1005 C CA . PHE A 1 132 ? -10.094 -1.323 21.302 1.00 95.12 132 PHE A CA 1
ATOM 1006 C C . PHE A 1 132 ? -9.401 -0.269 20.433 1.00 95.12 132 PHE A C 1
ATOM 1008 O O . PHE A 1 132 ? -9.066 0.823 20.896 1.00 95.12 132 PHE A O 1
ATOM 1015 N N . VAL A 1 133 ? -9.171 -0.623 19.168 1.00 96.62 133 VAL A N 1
ATOM 1016 C CA . VAL A 1 133 ? -8.513 0.236 18.177 1.00 96.62 133 VAL A CA 1
ATOM 1017 C C . VAL A 1 133 ? -9.480 0.518 17.038 1.00 96.62 133 V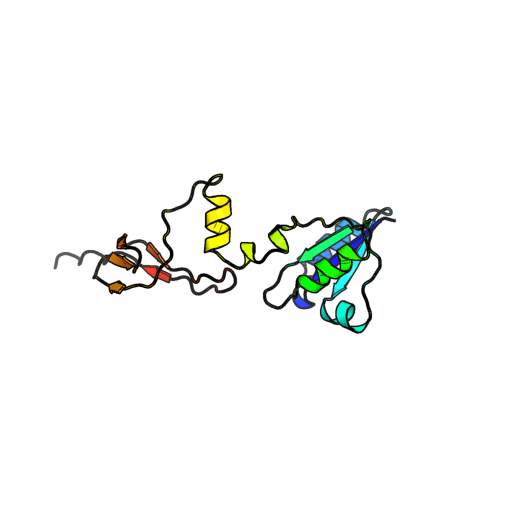AL A C 1
ATOM 1019 O O . VAL A 1 133 ? -9.964 -0.414 16.396 1.00 96.62 133 VAL A O 1
ATOM 1022 N N . GLU A 1 134 ? -9.707 1.793 16.758 1.00 95.31 134 GLU A N 1
ATOM 1023 C CA . GLU A 1 134 ? -10.420 2.249 15.572 1.00 95.31 134 GLU A CA 1
ATOM 1024 C C . GLU A 1 134 ? -9.413 2.565 14.467 1.00 95.31 134 GLU A C 1
ATOM 1026 O O . GLU A 1 134 ? -8.378 3.201 14.693 1.00 95.31 134 GLU A O 1
ATOM 1031 N N . LYS A 1 135 ? -9.699 2.076 13.260 1.00 96.00 135 LYS A N 1
ATOM 1032 C CA . LYS A 1 135 ? -8.895 2.337 12.068 1.00 96.00 135 LYS A CA 1
ATOM 1033 C C . LYS A 1 135 ? -9.830 2.687 10.910 1.00 96.00 135 LYS A C 1
ATOM 1035 O O . LYS A 1 135 ? -10.801 1.955 10.717 1.00 96.00 135 LYS A O 1
ATOM 1040 N N . PRO A 1 136 ? -9.503 3.701 10.095 1.00 95.12 136 PRO A N 1
ATOM 1041 C CA . PRO A 1 136 ? -10.192 3.973 8.840 1.00 95.12 136 PRO A CA 1
ATOM 1042 C C . PRO A 1 136 ? -10.178 2.749 7.919 1.00 95.12 136 PRO A C 1
ATOM 1044 O O . PRO A 1 136 ? -9.242 1.943 7.976 1.00 95.12 136 PRO A O 1
ATOM 1047 N N . LEU A 1 137 ? -11.164 2.623 7.030 1.00 93.12 137 LEU A N 1
ATOM 1048 C CA . LEU A 1 137 ? -11.187 1.532 6.046 1.00 93.12 137 LEU A CA 1
ATOM 1049 C C . LEU A 1 137 ? -10.019 1.624 5.060 1.00 93.12 137 LEU A C 1
ATOM 1051 O O . LEU A 1 137 ? -9.386 0.614 4.762 1.00 93.12 137 LEU A O 1
ATOM 1055 N N . SER A 1 138 ? -9.678 2.837 4.622 1.00 90.69 138 SER A N 1
ATOM 1056 C CA . SER A 1 138 ? -8.520 3.064 3.757 1.00 90.69 138 SER A CA 1
ATOM 1057 C C . SER A 1 138 ? -7.219 2.744 4.492 1.00 90.69 138 SER A C 1
ATOM 1059 O O . SER A 1 138 ? -6.922 3.326 5.536 1.00 90.69 138 SER A O 1
ATOM 1061 N N . SER A 1 139 ? -6.400 1.853 3.934 1.00 88.00 139 SER A N 1
ATOM 1062 C CA . SER A 1 139 ? -5.092 1.484 4.482 1.00 88.00 139 SER A CA 1
ATOM 1063 C C . SER A 1 139 ? -4.085 2.633 4.451 1.00 88.00 139 SER A C 1
ATOM 1065 O O . SER A 1 139 ? -3.158 2.654 5.268 1.00 88.00 139 SER A O 1
ATOM 1067 N N . TYR A 1 140 ? -4.323 3.604 3.572 1.00 84.50 140 TYR A N 1
ATOM 1068 C CA . TYR A 1 140 ? -3.538 4.820 3.415 1.00 84.50 140 TYR A CA 1
ATOM 1069 C C . TYR A 1 140 ? -3.911 5.931 4.395 1.00 84.50 140 TYR A C 1
ATOM 1071 O O . TYR A 1 140 ? -3.155 6.887 4.542 1.00 84.50 140 TYR A O 1
ATOM 1079 N N . ASP A 1 141 ? -5.060 5.822 5.064 1.00 90.19 141 ASP A N 1
ATOM 1080 C CA . ASP A 1 141 ? -5.424 6.746 6.130 1.00 90.19 141 ASP A CA 1
ATOM 1081 C C . ASP A 1 141 ? -4.863 6.242 7.463 1.00 90.19 141 ASP A C 1
ATOM 1083 O O . ASP A 1 141 ? -5.178 5.143 7.937 1.00 90.19 141 ASP A O 1
ATOM 1087 N N . HIS A 1 142 ? -3.983 7.048 8.047 1.00 91.06 142 HIS A N 1
ATOM 1088 C CA . HIS A 1 142 ? -3.222 6.725 9.246 1.00 91.06 142 HIS A CA 1
ATOM 1089 C C . HIS A 1 142 ? -3.841 7.285 10.537 1.00 91.06 142 HIS A C 1
ATOM 1091 O O . HIS A 1 142 ? -3.206 7.181 11.586 1.00 91.06 142 HIS A O 1
ATOM 1097 N N . GLN A 1 143 ? -5.062 7.833 10.493 1.00 95.06 143 GLN A N 1
ATOM 1098 C CA . GLN A 1 143 ? -5.800 8.295 11.676 1.00 95.06 143 GLN A CA 1
ATOM 1099 C C . GLN A 1 143 ? -6.287 7.116 12.531 1.00 95.06 143 GLN A C 1
ATOM 1101 O O . GLN A 1 143 ? -7.446 6.720 12.501 1.00 95.06 143 GLN A O 1
ATOM 1106 N N . VAL A 1 144 ? -5.367 6.497 13.266 1.00 95.94 144 VAL A N 1
ATOM 1107 C CA . VAL A 1 144 ? -5.643 5.352 14.138 1.00 95.94 144 VAL A CA 1
ATOM 1108 C C . VAL A 1 144 ? -5.874 5.838 15.564 1.00 95.94 144 VAL A C 1
ATOM 1110 O O . VAL A 1 144 ? -5.000 6.477 16.149 1.00 95.94 144 VAL A O 1
ATOM 1113 N N . HIS A 1 145 ? -7.014 5.470 16.146 1.00 95.19 145 HIS A N 1
ATOM 1114 C CA . HIS A 1 145 ? -7.373 5.821 17.519 1.00 95.19 145 HIS A CA 1
ATOM 1115 C C . HIS A 1 145 ? -7.354 4.589 18.423 1.00 95.19 145 HIS A C 1
ATOM 1117 O O . HIS A 1 145 ? -7.792 3.504 18.038 1.00 95.19 145 HIS A O 1
ATOM 1123 N N . VAL A 1 146 ? -6.845 4.755 19.644 1.00 95.38 146 VAL A N 1
ATOM 1124 C CA . VAL A 1 146 ? -6.828 3.710 20.674 1.00 95.38 146 VAL A CA 1
ATOM 1125 C C . VAL A 1 146 ? -7.649 4.188 21.860 1.00 95.38 146 VAL A C 1
ATOM 1127 O O . VAL A 1 146 ? -7.388 5.253 22.415 1.00 95.38 146 VAL A O 1
ATOM 1130 N N . TYR A 1 147 ? -8.630 3.385 22.253 1.00 93.69 147 TYR A N 1
ATOM 1131 C CA . TYR A 1 147 ? -9.532 3.692 23.353 1.00 93.69 147 TYR A CA 1
ATOM 1132 C C . TYR A 1 147 ? -9.167 2.833 24.550 1.00 93.69 147 TYR A C 1
ATOM 1134 O O . TYR A 1 147 ? -9.266 1.612 24.478 1.00 93.69 147 TYR A O 1
ATOM 1142 N N . TYR A 1 148 ? -8.770 3.462 25.652 1.00 92.50 148 TYR A N 1
ATOM 1143 C CA . TYR A 1 148 ? -8.442 2.782 26.904 1.00 92.50 148 TYR A CA 1
ATOM 1144 C C . TYR A 1 148 ? -9.626 2.801 27.862 1.00 92.50 148 TYR A C 1
ATOM 1146 O O . TYR A 1 148 ? -10.459 3.711 27.819 1.00 92.50 148 TYR A O 1
ATOM 1154 N N . ARG A 1 149 ? -9.692 1.801 28.747 1.00 87.88 149 ARG A N 1
ATOM 1155 C CA . ARG A 1 149 ? -10.595 1.884 29.897 1.00 87.88 149 ARG A CA 1
ATOM 1156 C C . ARG A 1 149 ? -10.210 3.092 30.758 1.00 87.88 149 ARG A C 1
ATOM 1158 O O . ARG A 1 149 ? -9.026 3.439 30.787 1.00 87.88 149 ARG A O 1
ATOM 1165 N N . PRO A 1 150 ? -11.171 3.710 31.459 1.00 81.25 150 PRO A N 1
ATOM 1166 C CA . PRO A 1 150 ? -10.855 4.696 32.476 1.00 81.25 150 PRO A CA 1
ATOM 1167 C C . PRO A 1 150 ? -9.861 4.089 33.466 1.00 81.25 150 PRO A C 1
ATOM 1169 O O . PRO A 1 150 ? -10.034 2.948 33.904 1.00 81.25 150 PRO A O 1
ATOM 1172 N N . THR A 1 151 ? -8.824 4.839 33.819 1.00 74.19 151 THR A N 1
ATOM 1173 C CA . THR A 1 151 ? -7.996 4.494 34.971 1.00 74.19 151 THR A CA 1
ATOM 1174 C C . THR A 1 151 ? -8.909 4.518 36.201 1.00 74.19 151 THR A C 1
ATOM 1176 O O . THR A 1 151 ? -9.651 5.494 36.356 1.00 74.19 151 THR A O 1
ATOM 1179 N N . PRO A 1 152 ? -8.925 3.475 37.052 1.00 66.62 152 PRO A N 1
ATOM 1180 C CA . PRO A 1 152 ? -9.626 3.551 38.327 1.00 66.62 152 PRO A CA 1
ATOM 1181 C C . PRO A 1 152 ? -9.156 4.808 39.063 1.00 66.62 152 PRO A C 1
ATOM 1183 O O . PRO A 1 152 ? -7.950 5.057 39.114 1.00 66.62 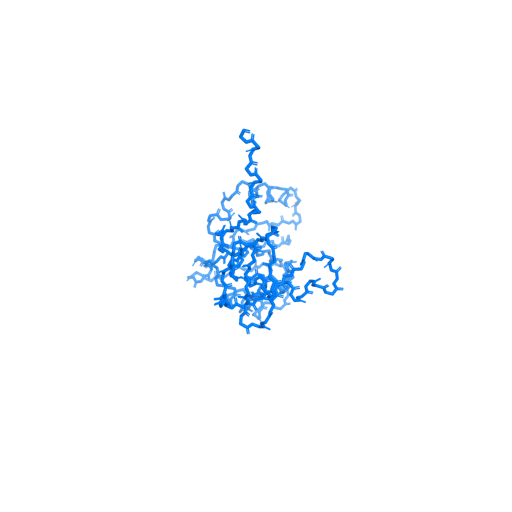152 PRO A O 1
ATOM 1186 N N . ALA A 1 153 ? -10.087 5.616 39.574 1.00 61.72 153 ALA A N 1
ATOM 1187 C CA . ALA A 1 153 ? -9.723 6.743 40.424 1.00 61.72 153 ALA A CA 1
ATOM 1188 C C . ALA A 1 153 ? -8.892 6.212 41.602 1.00 61.72 153 ALA A C 1
ATOM 1190 O O . ALA A 1 153 ? -9.267 5.198 42.200 1.00 61.72 153 ALA A O 1
ATOM 1191 N N . GLU A 1 154 ? -7.765 6.860 41.908 1.00 57.28 154 GLU A N 1
ATOM 1192 C CA . GLU A 1 154 ? -7.056 6.594 43.160 1.00 57.28 154 GLU A CA 1
ATOM 1193 C C . GLU A 1 154 ? -8.051 6.747 44.321 1.00 57.28 154 GLU A C 1
ATOM 1195 O O . GLU A 1 154 ? -8.866 7.677 44.301 1.00 57.28 154 GLU A O 1
ATOM 1200 N N . PRO A 1 155 ? -8.047 5.830 45.305 1.00 64.12 155 PRO A N 1
ATOM 1201 C CA . PRO A 1 155 ? -8.833 6.034 46.509 1.00 64.12 155 PRO A CA 1
ATOM 1202 C C . PRO A 1 155 ? -8.376 7.342 47.168 1.00 64.12 155 PRO A C 1
ATOM 1204 O O . PRO A 1 155 ? -7.179 7.534 47.384 1.00 64.12 155 PRO A O 1
ATOM 1207 N N . ALA A 1 156 ? -9.339 8.235 47.410 1.00 55.94 156 ALA A N 1
ATOM 1208 C CA . ALA A 1 156 ? -9.142 9.501 48.115 1.00 55.94 156 ALA A CA 1
ATOM 1209 C C . ALA A 1 156 ? -8.677 9.294 49.563 1.00 55.94 156 ALA A C 1
ATOM 1211 O O . ALA A 1 156 ? -9.072 8.268 50.168 1.00 55.94 156 ALA A O 1
#

Sequence (156 aa):
PFIVGIFGVKKKLESTTTSALLDVLCESSIVRGVRVEASAAAQQGWPDVDILLVYPSVSLDLSLVTEYLRTRPTCTLVNRQEVLSSALADREQLRRLLAPTVPMPRWAVGRVTTVSQDAVQLDTGETMTKPFVEKPLSSYDHQVHVYYRPTPAEPA

Foldseek 3Di:
DAEEEEEDAPVVCPDPVNVVVQVVQVVDPVYHYDYHHQVCCVPVNTDDGQEYEYDDDPPHQLVSVVVVCVVPVNYHYPDDVVSSPCCLQFPVSVCVVCVVPDDDDDDDDADFPDDDLFWTAGPVRDIDGPQDKDDDRTPPDPPIDTDHHDDPPDDD